Protein AF-A0A832F225-F1 (afdb_monomer_lite)

Secondary structure (DSSP, 8-state):
-HHHHHHHHHHHHT-HHHHHHHHHHHHHTT--HHHHHHHHHHHHHHHHHHHHHHHHHHHHHHHHHHHT---

Sequence (71 aa):
VKELMALAIGINVRCDGCLAYHVHDALEAGASRDEIVETIGVAIMMGGGPSVVYGCEALEALDQFTAAVPA

Structure (mmCIF, N/CA/C/O backbone):
data_AF-A0A832F225-F1
#
_entry.id   AF-A0A832F225-F1
#
loop_
_atom_site.group_PDB
_atom_site.id
_atom_site.type_symbol
_atom_site.label_atom_id
_atom_site.label_alt_id
_atom_site.label_comp_id
_atom_site.label_asym_id
_atom_site.label_entity_id
_atom_site.label_seq_id
_atom_site.pdbx_PDB_ins_code
_atom_site.Cartn_x
_atom_site.Cartn_y
_atom_site.Cartn_z
_atom_site.occupancy
_atom_site.B_iso_or_equiv
_atom_site.auth_seq_id
_atom_site.auth_comp_id
_atom_site.auth_asym_id
_atom_site.auth_atom_id
_atom_site.pdbx_PDB_model_num
ATOM 1 N N . VAL A 1 1 ? -2.891 6.822 9.361 1.00 84.50 1 VAL A N 1
ATOM 2 C CA . VAL A 1 1 ? -2.503 7.905 8.409 1.00 84.50 1 VAL A CA 1
ATOM 3 C C . VAL A 1 1 ? -1.046 7.822 7.953 1.00 84.50 1 VAL A C 1
ATOM 5 O O . VAL A 1 1 ? -0.838 7.779 6.750 1.00 84.50 1 VAL A O 1
ATOM 8 N N . LYS A 1 2 ? -0.038 7.802 8.848 1.00 96.56 2 LYS A N 1
ATOM 9 C CA . LYS A 1 2 ? 1.387 7.783 8.434 1.00 96.56 2 LYS A CA 1
ATOM 10 C C . LYS A 1 2 ? 1.738 6.586 7.541 1.00 96.56 2 LYS A C 1
ATOM 12 O O . LYS A 1 2 ? 2.384 6.782 6.521 1.00 96.56 2 LYS A O 1
ATOM 17 N N . GLU A 1 3 ? 1.223 5.404 7.871 1.00 97.88 3 GLU A N 1
ATOM 18 C CA . GLU A 1 3 ? 1.466 4.183 7.090 1.00 97.88 3 GLU A CA 1
ATOM 19 C C . GLU A 1 3 ? 0.872 4.235 5.679 1.00 97.88 3 GLU A C 1
ATOM 21 O O . GLU A 1 3 ? 1.514 3.803 4.734 1.00 97.88 3 GLU A O 1
ATOM 26 N N . LEU A 1 4 ? -0.290 4.870 5.489 1.00 98.12 4 LEU A N 1
ATOM 27 C CA . LEU A 1 4 ? -0.862 5.074 4.151 1.00 98.12 4 LEU A CA 1
ATOM 28 C C . LEU A 1 4 ? 0.019 6.006 3.300 1.00 98.12 4 LEU A C 1
ATOM 30 O O . LEU A 1 4 ? 0.271 5.742 2.127 1.00 98.12 4 LEU A O 1
ATOM 34 N N . MET A 1 5 ? 0.555 7.076 3.897 1.00 98.25 5 MET A N 1
ATOM 35 C CA . MET A 1 5 ? 1.515 7.947 3.205 1.00 98.25 5 MET A CA 1
ATOM 36 C C . MET A 1 5 ? 2.804 7.194 2.856 1.00 98.25 5 MET A C 1
ATOM 38 O O . MET A 1 5 ? 3.317 7.338 1.747 1.00 98.25 5 MET A O 1
ATOM 42 N N . ALA A 1 6 ? 3.315 6.387 3.788 1.00 97.94 6 ALA A N 1
ATOM 43 C CA . ALA A 1 6 ? 4.512 5.584 3.582 1.00 97.94 6 ALA A CA 1
ATOM 44 C C . ALA A 1 6 ? 4.305 4.519 2.496 1.00 97.94 6 ALA A C 1
ATOM 46 O O . ALA A 1 6 ? 5.176 4.354 1.648 1.00 97.94 6 ALA A O 1
ATOM 47 N N . LEU A 1 7 ? 3.133 3.880 2.449 1.00 98.19 7 LEU A N 1
ATOM 48 C CA . LEU A 1 7 ? 2.748 2.944 1.397 1.00 98.19 7 LEU A CA 1
ATOM 49 C C . LEU A 1 7 ? 2.724 3.617 0.020 1.00 98.19 7 LEU A C 1
ATOM 51 O O . LEU A 1 7 ? 3.348 3.117 -0.914 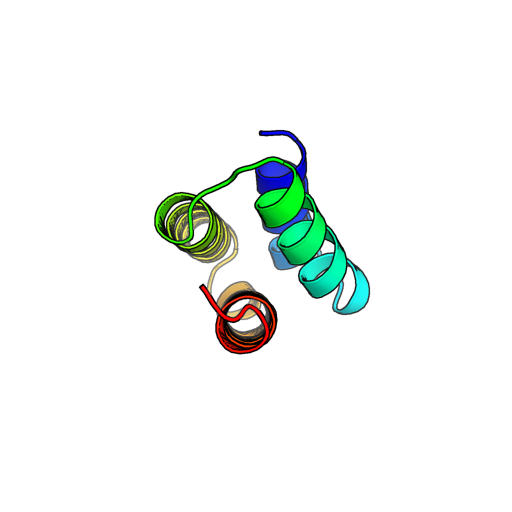1.00 98.19 7 LEU A O 1
ATOM 55 N N . ALA A 1 8 ? 2.066 4.774 -0.106 1.00 98.12 8 ALA A N 1
ATOM 56 C CA . ALA A 1 8 ? 2.028 5.515 -1.367 1.00 98.12 8 ALA A CA 1
ATOM 57 C C . ALA A 1 8 ? 3.437 5.905 -1.847 1.00 98.12 8 ALA A C 1
ATOM 59 O O . ALA A 1 8 ? 3.763 5.766 -3.025 1.00 98.12 8 ALA A O 1
ATOM 60 N N . ILE A 1 9 ? 4.304 6.345 -0.929 1.00 97.75 9 ILE A N 1
ATOM 61 C CA . ILE A 1 9 ? 5.709 6.629 -1.242 1.00 97.75 9 ILE A CA 1
ATOM 62 C C . ILE A 1 9 ? 6.431 5.340 -1.646 1.00 97.75 9 ILE A C 1
ATOM 64 O O . ILE A 1 9 ? 7.126 5.351 -2.656 1.00 97.75 9 ILE A O 1
ATOM 68 N N . GLY A 1 10 ? 6.238 4.242 -0.912 1.00 97.69 10 GLY A N 1
ATOM 69 C CA . GLY A 1 10 ? 6.824 2.925 -1.169 1.00 97.69 10 GLY A CA 1
ATOM 70 C C . GLY A 1 10 ? 6.538 2.409 -2.579 1.00 97.69 10 GLY A C 1
ATOM 71 O O . GLY A 1 10 ? 7.456 1.947 -3.258 1.00 97.69 10 GLY A O 1
ATOM 72 N N . ILE A 1 11 ? 5.298 2.578 -3.047 1.00 98.25 11 ILE A N 1
ATOM 73 C CA . ILE A 1 11 ? 4.876 2.261 -4.419 1.00 98.25 11 ILE A CA 1
ATOM 74 C C . ILE A 1 11 ? 5.659 3.113 -5.424 1.00 98.25 11 ILE A C 1
ATOM 76 O O . ILE A 1 11 ? 6.280 2.589 -6.350 1.00 98.25 11 ILE A O 1
ATOM 80 N N . ASN A 1 12 ? 5.688 4.433 -5.232 1.00 97.75 12 ASN A N 1
ATOM 81 C CA . ASN A 1 12 ? 6.292 5.351 -6.198 1.00 97.75 12 ASN A CA 1
ATOM 82 C C . ASN A 1 12 ? 7.830 5.280 -6.228 1.00 97.75 12 ASN A C 1
ATOM 84 O O . ASN A 1 12 ? 8.430 5.515 -7.281 1.00 97.75 12 ASN A O 1
ATOM 88 N N . VAL A 1 13 ? 8.470 4.951 -5.100 1.00 97.19 13 VAL A N 1
ATOM 89 C CA . VAL A 1 13 ? 9.927 4.737 -4.995 1.00 97.19 13 VAL A CA 1
ATOM 90 C C . VAL A 1 13 ? 10.345 3.298 -5.278 1.00 97.19 13 VAL A C 1
ATOM 92 O O . VAL A 1 13 ? 11.545 3.047 -5.359 1.00 97.19 13 VAL A O 1
ATOM 95 N N . ARG A 1 14 ? 9.381 2.391 -5.500 1.00 95.69 14 ARG A N 1
ATOM 96 C CA . ARG A 1 14 ? 9.614 1.026 -5.988 1.00 95.69 14 ARG A CA 1
ATOM 97 C C . ARG A 1 14 ? 10.414 0.169 -5.007 1.00 95.69 14 ARG A C 1
ATOM 99 O O . ARG A 1 14 ? 11.442 -0.404 -5.355 1.00 95.69 14 ARG A O 1
ATOM 106 N N . CYS A 1 15 ? 9.969 0.160 -3.752 1.00 94.69 15 CYS A N 1
ATOM 107 C CA . CYS A 1 15 ? 10.611 -0.588 -2.674 1.00 94.69 15 CYS A CA 1
ATOM 108 C C . CYS A 1 15 ? 9.768 -1.805 -2.270 1.00 94.69 15 CYS A C 1
ATOM 110 O O . CYS A 1 15 ? 8.894 -1.673 -1.414 1.00 94.69 15 CYS A O 1
ATOM 112 N N . ASP A 1 16 ? 10.078 -2.984 -2.813 1.00 84.31 16 ASP A N 1
ATOM 113 C CA . ASP A 1 16 ? 9.336 -4.239 -2.577 1.00 84.31 16 ASP A CA 1
ATOM 114 C C . ASP A 1 16 ? 9.161 -4.544 -1.080 1.00 84.31 16 ASP A C 1
ATOM 116 O O . ASP A 1 16 ? 8.060 -4.806 -0.596 1.00 84.31 16 ASP A O 1
ATOM 120 N N . GLY A 1 17 ? 10.245 -4.424 -0.303 1.00 86.81 17 GLY A N 1
ATOM 121 C CA . GLY A 1 17 ? 10.220 -4.676 1.141 1.00 86.81 17 GLY A CA 1
ATOM 122 C C . GLY A 1 17 ? 9.388 -3.662 1.935 1.00 86.81 17 GLY A C 1
ATOM 123 O O . GLY A 1 17 ? 8.862 -3.995 2.994 1.00 86.81 17 GLY A O 1
ATOM 124 N N . CYS A 1 18 ? 9.239 -2.437 1.422 1.00 93.75 18 CYS A N 1
ATOM 125 C CA . CYS A 1 18 ? 8.465 -1.388 2.077 1.00 93.75 18 CYS A CA 1
ATOM 126 C C . CYS A 1 18 ? 6.953 -1.608 1.911 1.00 93.75 18 CYS A C 1
ATOM 128 O O . CYS A 1 18 ? 6.187 -1.200 2.781 1.00 93.75 18 CYS A O 1
ATOM 130 N N . LEU A 1 19 ? 6.514 -2.244 0.816 1.00 96.25 19 LEU A N 1
ATOM 131 C CA . LEU A 1 19 ? 5.090 -2.423 0.513 1.00 96.25 19 LEU A CA 1
ATOM 132 C C . LEU A 1 19 ? 4.407 -3.305 1.555 1.00 96.25 19 LEU A C 1
ATOM 134 O O . LEU A 1 19 ? 3.484 -2.857 2.229 1.00 96.25 19 LEU A O 1
ATOM 138 N N . ALA A 1 20 ? 4.899 -4.533 1.733 1.00 95.56 20 ALA A N 1
ATOM 139 C CA . ALA A 1 20 ? 4.319 -5.474 2.686 1.00 95.56 20 ALA A CA 1
ATOM 140 C C . ALA A 1 20 ? 4.373 -4.934 4.124 1.00 95.56 20 ALA A C 1
ATOM 142 O O . ALA A 1 20 ? 3.407 -5.074 4.871 1.00 95.56 20 ALA A O 1
ATOM 143 N N . TYR A 1 21 ? 5.474 -4.268 4.485 1.00 96.56 21 TYR A N 1
ATOM 144 C CA . TYR A 1 21 ? 5.658 -3.682 5.809 1.00 96.56 21 TYR A CA 1
ATOM 145 C C . TYR A 1 21 ? 4.628 -2.578 6.095 1.00 96.56 21 TYR A C 1
ATOM 147 O O . TYR A 1 21 ? 3.912 -2.640 7.090 1.00 96.56 21 TYR A O 1
ATOM 155 N N . HIS A 1 22 ? 4.483 -1.602 5.194 1.00 98.06 22 HIS A N 1
ATOM 156 C CA . HIS A 1 22 ? 3.542 -0.497 5.403 1.00 98.06 22 HIS A CA 1
ATOM 157 C C . HIS A 1 22 ? 2.076 -0.896 5.191 1.00 98.06 22 HIS A C 1
ATOM 159 O O . HIS A 1 22 ? 1.194 -0.251 5.751 1.00 98.06 22 HIS A O 1
ATOM 165 N N . VAL A 1 23 ? 1.787 -1.966 4.442 1.00 97.50 23 VAL A N 1
ATOM 166 C CA . VAL A 1 23 ? 0.441 -2.563 4.403 1.00 97.50 23 VAL A CA 1
ATOM 167 C C . VAL A 1 23 ? 0.093 -3.199 5.750 1.00 97.50 23 VAL A C 1
ATOM 169 O O . VAL A 1 23 ? -0.979 -2.921 6.286 1.00 97.50 23 VAL A O 1
ATOM 172 N N . HIS A 1 24 ? 0.991 -4.012 6.313 1.00 96.50 24 HIS A N 1
ATOM 173 C CA . HIS A 1 24 ? 0.810 -4.615 7.634 1.00 96.50 24 HIS A CA 1
ATOM 174 C C . HIS A 1 24 ? 0.593 -3.546 8.713 1.00 96.50 24 HIS A C 1
ATOM 176 O O . HIS A 1 24 ? -0.411 -3.572 9.423 1.00 96.50 24 HIS A O 1
ATOM 182 N N . ASP A 1 25 ? 1.488 -2.560 8.788 1.00 97.44 25 ASP A N 1
ATOM 183 C CA . ASP A 1 25 ? 1.415 -1.519 9.814 1.00 97.44 25 ASP A CA 1
ATOM 184 C C . ASP A 1 25 ? 0.192 -0.605 9.611 1.00 97.44 25 ASP A C 1
ATOM 186 O O . ASP A 1 25 ? -0.376 -0.103 10.584 1.00 97.44 25 ASP A O 1
ATOM 190 N N . ALA A 1 26 ? -0.275 -0.411 8.370 1.00 97.88 26 ALA A N 1
ATOM 191 C CA . ALA A 1 26 ? -1.532 0.288 8.111 1.00 97.88 26 AL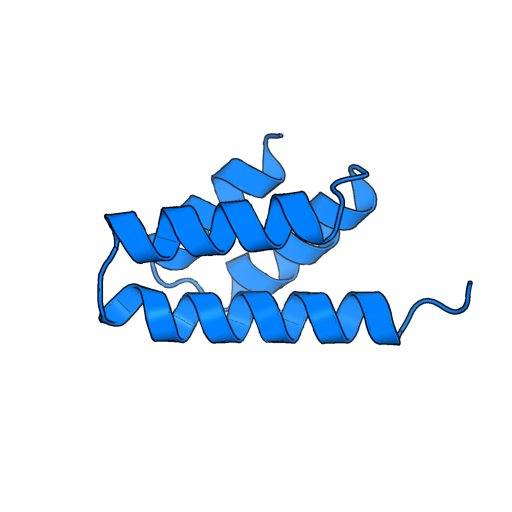A A CA 1
ATOM 192 C C . ALA A 1 26 ? -2.739 -0.471 8.680 1.00 97.88 26 ALA A C 1
ATOM 194 O O . ALA A 1 26 ? -3.597 0.162 9.301 1.00 97.88 26 ALA A O 1
ATOM 195 N N . LEU A 1 27 ? -2.792 -1.796 8.510 1.00 96.69 27 LEU A N 1
ATOM 196 C CA . LEU A 1 27 ? -3.848 -2.642 9.076 1.00 96.69 27 LEU A CA 1
ATOM 197 C C . LEU A 1 27 ? -3.818 -2.630 10.612 1.00 96.69 27 LEU A C 1
ATOM 199 O O . LEU A 1 27 ? -4.854 -2.400 11.233 1.00 96.69 27 LEU A O 1
ATOM 203 N N . GLU A 1 28 ? -2.641 -2.783 11.226 1.00 96.31 28 GLU A N 1
ATOM 204 C CA . GLU A 1 28 ? -2.453 -2.686 12.687 1.00 96.31 28 GLU A CA 1
ATOM 205 C C . GLU A 1 28 ? -2.849 -1.303 13.233 1.00 96.31 28 GLU A C 1
ATOM 207 O O . GLU A 1 28 ? -3.413 -1.177 14.321 1.00 96.31 28 GLU A O 1
ATOM 212 N N . ALA A 1 29 ? -2.619 -0.244 12.452 1.00 96.44 29 ALA A N 1
ATOM 213 C CA . ALA A 1 29 ? -3.066 1.110 12.771 1.00 96.44 29 ALA A CA 1
ATOM 214 C C . ALA A 1 29 ? -4.580 1.332 12.562 1.00 96.44 29 ALA A C 1
ATOM 216 O O . ALA A 1 29 ? -5.059 2.455 12.753 1.00 96.44 29 ALA A O 1
ATOM 217 N N . GLY A 1 30 ? -5.327 0.293 12.175 1.00 95.75 30 GLY A N 1
ATOM 218 C CA . GLY A 1 30 ? -6.776 0.313 11.994 1.00 95.75 30 GLY A CA 1
ATOM 219 C C . GLY A 1 30 ? -7.246 0.868 10.651 1.00 95.75 30 GLY A C 1
ATOM 220 O O . GLY A 1 30 ? -8.416 1.233 10.541 1.00 95.75 30 GLY A O 1
ATOM 221 N N . ALA A 1 31 ? -6.369 0.965 9.646 1.00 97.75 31 ALA A N 1
ATOM 222 C CA . ALA A 1 31 ? -6.794 1.335 8.302 1.00 97.75 31 ALA A CA 1
ATOM 223 C C . ALA A 1 31 ? -7.682 0.235 7.711 1.00 97.75 31 ALA A C 1
ATOM 225 O O . ALA A 1 31 ? -7.368 -0.955 7.763 1.00 97.75 31 ALA A O 1
ATOM 226 N N . SER A 1 32 ? -8.795 0.646 7.122 1.00 96.69 32 SER A N 1
ATOM 227 C CA . SER A 1 32 ? -9.686 -0.247 6.399 1.00 96.69 32 SER A CA 1
ATOM 228 C C . SER A 1 32 ? -9.076 -0.687 5.067 1.00 96.69 32 SER A C 1
ATOM 230 O O . SER A 1 32 ? -8.231 -0.006 4.478 1.00 96.69 32 SER A O 1
ATOM 232 N N . ARG A 1 33 ? -9.562 -1.820 4.546 1.00 96.12 33 ARG A N 1
ATOM 233 C CA . ARG A 1 33 ? -9.197 -2.297 3.205 1.00 96.12 33 ARG A CA 1
ATOM 234 C C . ARG A 1 33 ? -9.439 -1.220 2.144 1.00 96.12 33 ARG A C 1
ATOM 236 O O . ARG A 1 33 ? -8.592 -1.028 1.278 1.00 96.12 33 ARG A O 1
ATOM 243 N N . ASP A 1 34 ? -10.559 -0.506 2.241 1.00 97.62 34 ASP A N 1
ATOM 244 C CA . ASP A 1 34 ? -10.941 0.529 1.279 1.00 97.62 34 ASP A CA 1
ATOM 245 C C . ASP A 1 34 ? -9.967 1.716 1.299 1.00 97.62 34 ASP A C 1
ATOM 247 O O . ASP A 1 34 ? -9.547 2.165 0.236 1.00 97.62 34 ASP A O 1
ATOM 251 N N . GLU A 1 35 ? -9.517 2.165 2.477 1.00 98.25 35 GLU A N 1
ATOM 252 C CA . GLU A 1 35 ? -8.515 3.239 2.596 1.00 98.25 35 GLU A CA 1
ATOM 253 C C . GLU A 1 35 ? -7.155 2.840 2.000 1.00 98.25 35 GLU A C 1
ATOM 255 O O . GLU A 1 35 ? -6.478 3.658 1.367 1.00 98.25 35 GLU A O 1
ATOM 260 N N . ILE A 1 36 ? -6.740 1.581 2.178 1.00 98.19 36 ILE A N 1
ATOM 261 C CA . ILE A 1 36 ? -5.489 1.065 1.602 1.00 98.19 36 ILE A CA 1
ATOM 262 C C . ILE A 1 36 ? -5.609 0.969 0.075 1.00 98.19 36 ILE A C 1
ATOM 264 O O . ILE A 1 36 ? -4.712 1.414 -0.642 1.00 98.19 36 ILE A O 1
ATOM 268 N N . VAL A 1 37 ? -6.729 0.455 -0.440 1.00 98.19 37 VAL A N 1
ATOM 269 C CA . VAL A 1 37 ? -6.989 0.373 -1.887 1.00 98.19 37 VAL A CA 1
ATOM 270 C C . VAL A 1 37 ? -7.067 1.764 -2.520 1.00 98.19 37 VAL A C 1
ATOM 272 O O . VAL A 1 37 ? -6.491 1.980 -3.587 1.00 98.19 37 VAL A O 1
ATOM 275 N N . GLU A 1 38 ? -7.716 2.730 -1.867 1.00 98.56 38 GLU A N 1
ATOM 276 C CA . GLU A 1 38 ? -7.752 4.119 -2.334 1.00 98.56 38 GLU A CA 1
ATOM 277 C C . GLU A 1 38 ? -6.343 4.728 -2.374 1.00 98.56 38 GLU A C 1
ATOM 279 O O . GLU A 1 38 ? -5.959 5.347 -3.368 1.00 98.56 38 GLU A O 1
ATOM 284 N N . THR A 1 39 ? -5.529 4.472 -1.346 1.00 98.38 39 THR A N 1
ATOM 285 C CA . THR A 1 39 ? -4.123 4.901 -1.290 1.00 98.38 39 THR A CA 1
ATOM 286 C C . THR A 1 39 ? -3.309 4.333 -2.456 1.00 98.38 39 THR A C 1
ATOM 288 O O . THR A 1 39 ? -2.582 5.077 -3.120 1.00 98.38 39 THR A O 1
ATOM 291 N N . ILE A 1 40 ? -3.463 3.038 -2.753 1.00 98.31 40 ILE A N 1
ATOM 292 C CA . ILE A 1 40 ? -2.837 2.387 -3.914 1.00 98.31 40 ILE A CA 1
ATOM 293 C C . ILE A 1 40 ? -3.308 3.052 -5.216 1.00 98.31 40 ILE A C 1
ATOM 295 O O . ILE A 1 40 ? -2.492 3.368 -6.083 1.00 98.31 40 ILE A O 1
ATOM 299 N N . GLY A 1 41 ? -4.609 3.324 -5.347 1.00 98.31 41 GLY A N 1
ATOM 300 C CA . GLY A 1 41 ? -5.182 4.003 -6.510 1.00 98.31 41 GLY A CA 1
ATOM 301 C C . GLY A 1 41 ? -4.587 5.395 -6.744 1.00 98.31 41 GLY A C 1
ATOM 302 O O . GLY A 1 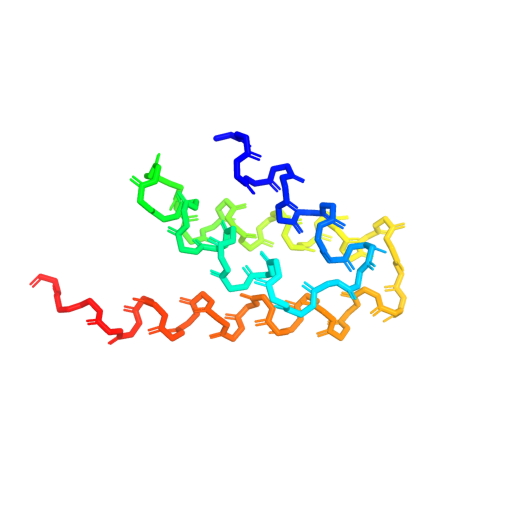41 ? -4.226 5.732 -7.875 1.00 98.31 41 GLY A O 1
ATOM 303 N N . VAL A 1 42 ? -4.413 6.186 -5.682 1.00 98.38 42 VAL A N 1
ATOM 304 C CA . VAL A 1 42 ? -3.756 7.502 -5.748 1.00 98.38 42 VAL A CA 1
ATOM 305 C C . VAL A 1 42 ? -2.280 7.365 -6.130 1.00 98.38 42 VAL A C 1
ATOM 307 O O . VAL A 1 42 ? -1.796 8.116 -6.980 1.00 98.38 42 VAL A O 1
ATOM 310 N N . ALA A 1 43 ? -1.564 6.390 -5.567 1.00 98.31 43 ALA A N 1
ATOM 311 C CA . ALA A 1 43 ? -0.167 6.131 -5.913 1.00 98.31 43 ALA A CA 1
ATOM 312 C C . ALA A 1 43 ? -0.006 5.791 -7.408 1.00 98.31 43 ALA A C 1
ATOM 314 O O . ALA A 1 43 ? 0.835 6.375 -8.096 1.00 98.31 43 ALA A O 1
ATOM 315 N N . ILE A 1 44 ? -0.886 4.939 -7.948 1.00 98.44 44 ILE A N 1
ATOM 316 C CA . ILE A 1 44 ? -0.934 4.598 -9.378 1.00 98.44 44 ILE A CA 1
ATOM 317 C C . ILE A 1 44 ? -1.262 5.828 -10.233 1.00 98.44 44 ILE A C 1
ATOM 319 O O . ILE A 1 44 ? -0.578 6.071 -11.229 1.00 98.44 44 ILE A O 1
ATOM 323 N N . MET A 1 45 ? -2.265 6.627 -9.846 1.00 98.19 45 MET A N 1
ATOM 324 C CA . MET A 1 45 ? -2.635 7.858 -10.558 1.00 98.19 45 MET A CA 1
ATOM 325 C C . MET A 1 45 ? -1.431 8.798 -10.711 1.00 98.19 45 MET A C 1
ATOM 327 O O . MET A 1 45 ? -1.204 9.342 -11.792 1.00 98.19 45 MET A O 1
ATOM 331 N N . MET A 1 46 ? -0.643 8.965 -9.646 1.00 98.00 46 MET A N 1
ATOM 332 C CA . MET A 1 46 ? 0.489 9.895 -9.621 1.00 98.00 46 MET A CA 1
ATOM 333 C C . MET A 1 46 ? 1.783 9.309 -10.193 1.00 98.00 46 MET A C 1
ATOM 335 O O . MET A 1 46 ? 2.646 10.054 -10.656 1.00 98.00 46 MET A O 1
ATOM 339 N N . GLY A 1 47 ? 1.942 7.989 -10.148 1.00 96.38 47 GLY A N 1
ATOM 340 C CA . GLY A 1 47 ? 3.164 7.295 -10.545 1.00 96.38 47 GLY A CA 1
ATOM 341 C C . GLY A 1 47 ? 3.095 6.575 -11.898 1.00 96.38 47 GLY A C 1
ATOM 342 O O . GLY A 1 47 ? 4.113 6.047 -12.358 1.00 96.38 47 GLY A O 1
ATOM 343 N N . GLY A 1 48 ? 1.927 6.556 -12.547 1.00 95.31 48 GLY A N 1
ATOM 344 C CA . GLY A 1 48 ? 1.712 6.022 -13.891 1.00 95.31 48 GLY A CA 1
ATOM 345 C C . GLY A 1 48 ? 1.988 4.520 -14.024 1.00 95.31 48 GLY A C 1
ATOM 346 O O . GLY A 1 48 ? 1.987 3.773 -13.049 1.00 95.31 48 GLY A O 1
ATOM 347 N N . GLY A 1 49 ? 2.262 4.076 -15.256 1.00 96.19 49 GLY A N 1
ATOM 348 C CA . GLY A 1 49 ? 2.459 2.659 -15.598 1.00 96.19 49 GLY A CA 1
ATOM 349 C C . GLY A 1 49 ? 3.424 1.884 -14.685 1.00 96.19 49 GLY A C 1
ATOM 350 O O . GLY A 1 49 ? 3.059 0.797 -14.248 1.00 96.19 49 GLY A O 1
ATOM 351 N N . PRO A 1 50 ? 4.613 2.413 -14.327 1.00 95.00 50 PRO A N 1
ATOM 352 C CA . PRO A 1 50 ? 5.521 1.714 -13.419 1.00 95.00 50 PRO A CA 1
ATOM 353 C C . PRO A 1 50 ? 4.913 1.434 -12.044 1.00 95.00 50 PRO A C 1
ATOM 355 O O . PRO A 1 50 ? 5.178 0.385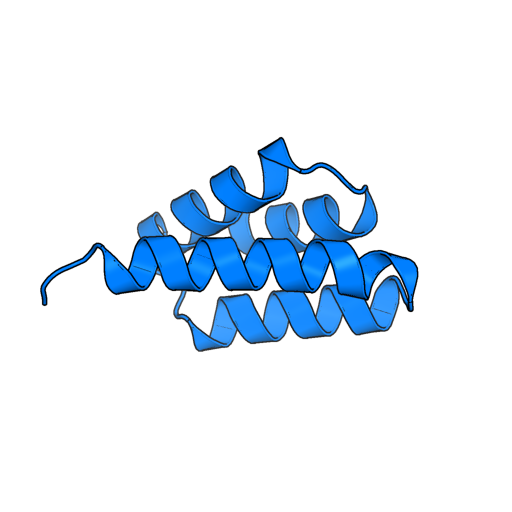 -11.474 1.00 95.00 50 PRO A O 1
ATOM 358 N N . SER A 1 51 ? 4.082 2.342 -11.532 1.00 97.88 51 SER A N 1
ATOM 359 C CA . SER A 1 51 ? 3.471 2.203 -10.205 1.00 97.88 51 SER A CA 1
ATOM 360 C C . SER A 1 51 ? 2.314 1.210 -10.188 1.00 97.88 51 SER A C 1
ATOM 362 O O . SER A 1 51 ? 1.929 0.763 -9.117 1.00 97.88 51 SER A O 1
ATOM 364 N N . VAL A 1 52 ? 1.794 0.807 -11.355 1.00 97.62 52 VAL A N 1
ATOM 365 C CA . VAL A 1 52 ? 0.804 -0.276 -11.454 1.00 97.62 52 VAL A CA 1
ATOM 366 C C . VAL A 1 52 ? 1.389 -1.585 -10.932 1.00 97.62 52 VAL A C 1
ATOM 368 O O . VAL A 1 52 ? 0.720 -2.271 -10.174 1.00 97.62 52 VAL A O 1
ATOM 371 N N . VAL A 1 53 ? 2.642 -1.903 -11.279 1.00 96.19 53 VAL A N 1
ATOM 372 C CA . VAL A 1 53 ? 3.300 -3.153 -10.855 1.00 96.19 53 VAL A CA 1
ATOM 373 C C . VAL A 1 53 ? 3.402 -3.215 -9.329 1.00 96.19 53 VAL A C 1
ATOM 375 O O . VAL A 1 53 ? 2.877 -4.135 -8.713 1.00 96.19 53 VAL A O 1
ATOM 378 N N . TYR A 1 54 ? 3.964 -2.176 -8.712 1.00 97.88 54 TYR A N 1
ATOM 379 C CA . TYR A 1 54 ? 4.111 -2.092 -7.253 1.00 97.88 54 TYR A CA 1
ATOM 380 C C . TYR A 1 54 ? 2.764 -1.919 -6.536 1.00 97.88 54 TYR A C 1
ATOM 382 O O . TYR A 1 54 ? 2.589 -2.372 -5.410 1.00 97.88 54 TYR A O 1
ATOM 390 N N . GLY A 1 55 ? 1.778 -1.295 -7.183 1.00 97.50 55 GLY A N 1
ATOM 391 C CA . GLY A 1 55 ? 0.411 -1.234 -6.673 1.00 97.50 55 GLY A CA 1
ATOM 392 C C . GLY A 1 55 ? -0.262 -2.609 -6.635 1.00 97.50 55 GLY A C 1
ATOM 393 O O . GLY A 1 55 ? -0.962 -2.908 -5.671 1.00 97.50 55 GLY A O 1
ATOM 394 N N . CYS A 1 56 ? -0.021 -3.462 -7.638 1.00 96.88 56 CYS A N 1
ATOM 395 C CA . CYS A 1 56 ? -0.473 -4.854 -7.627 1.00 96.88 56 CYS A CA 1
ATOM 396 C C . CYS A 1 56 ? 0.184 -5.645 -6.491 1.00 96.88 56 CYS A C 1
ATOM 398 O O . CYS A 1 56 ? -0.524 -6.320 -5.755 1.00 96.88 56 CYS A O 1
ATOM 400 N N . GLU A 1 57 ? 1.493 -5.504 -6.286 1.00 96.69 57 GLU A N 1
ATOM 401 C CA . GLU A 1 57 ? 2.200 -6.173 -5.182 1.00 96.69 57 GLU A CA 1
ATOM 402 C C . GLU A 1 57 ? 1.697 -5.717 -3.802 1.00 96.69 57 GLU A C 1
ATOM 404 O O . GLU A 1 57 ? 1.491 -6.535 -2.905 1.00 96.69 57 GLU A O 1
ATOM 409 N N . ALA A 1 58 ? 1.429 -4.419 -3.627 1.00 97.50 58 ALA A N 1
ATOM 410 C CA . ALA A 1 58 ? 0.822 -3.895 -2.404 1.00 97.50 58 ALA A CA 1
ATOM 411 C C . ALA A 1 58 ? -0.591 -4.461 -2.168 1.00 97.50 58 ALA A C 1
ATOM 413 O O . ALA A 1 58 ? -0.953 -4.772 -1.031 1.00 97.50 58 ALA A O 1
ATOM 414 N N . LEU A 1 59 ? -1.384 -4.614 -3.233 1.00 97.44 59 LEU A N 1
ATOM 415 C CA . LEU A 1 59 ? -2.715 -5.216 -3.159 1.00 97.44 59 LEU A CA 1
ATOM 416 C C . LEU A 1 59 ? -2.642 -6.710 -2.812 1.00 97.44 59 LEU A C 1
ATOM 418 O O . LEU A 1 59 ? -3.403 -7.178 -1.971 1.00 97.44 59 LEU A O 1
ATOM 422 N N . GLU A 1 60 ? -1.698 -7.445 -3.398 1.00 96.38 60 GLU A N 1
ATOM 423 C CA . GLU A 1 60 ? -1.454 -8.849 -3.060 1.00 96.38 60 GLU A CA 1
ATOM 424 C C . GLU A 1 60 ? -1.038 -9.011 -1.594 1.00 96.38 60 GLU A C 1
ATOM 426 O O . GLU A 1 60 ? -1.550 -9.895 -0.907 1.00 96.38 60 GLU A O 1
ATOM 431 N N . ALA A 1 61 ? -0.167 -8.135 -1.083 1.00 96.06 61 ALA A N 1
ATOM 432 C CA . ALA A 1 61 ? 0.201 -8.131 0.330 1.00 96.06 61 ALA A CA 1
ATOM 433 C C . ALA A 1 61 ? -1.026 -7.898 1.229 1.00 96.06 61 ALA A C 1
ATOM 435 O O . ALA A 1 61 ? -1.219 -8.612 2.214 1.00 96.06 61 ALA A O 1
ATOM 436 N N . LEU A 1 62 ? -1.894 -6.947 0.871 1.00 96.62 62 LEU A N 1
ATOM 437 C CA . LEU A 1 62 ? -3.136 -6.672 1.601 1.00 96.62 62 LEU A CA 1
ATOM 438 C C . LEU A 1 62 ? -4.057 -7.896 1.636 1.00 96.62 62 LEU A C 1
ATOM 440 O O . LEU A 1 62 ? -4.586 -8.253 2.692 1.00 96.62 62 LEU A O 1
ATOM 444 N N . ASP A 1 6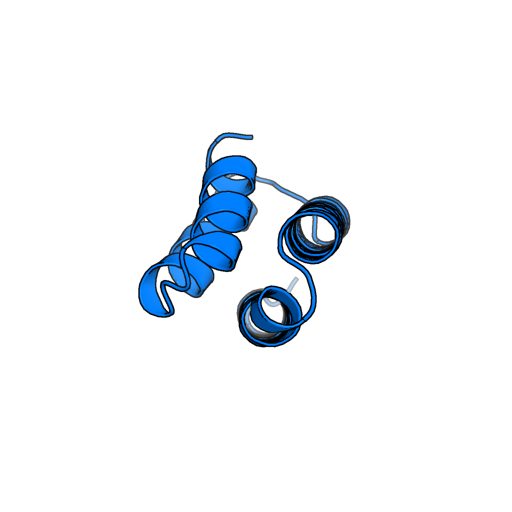3 ? -4.234 -8.557 0.496 1.00 95.88 63 ASP A N 1
ATOM 445 C CA . ASP A 1 63 ? -5.066 -9.752 0.396 1.00 95.88 63 ASP A CA 1
ATOM 446 C C . ASP A 1 63 ? -4.474 -10.914 1.216 1.00 95.88 63 ASP A C 1
ATOM 448 O O . ASP A 1 63 ? -5.218 -11.633 1.881 1.00 95.88 63 ASP A O 1
ATOM 452 N N . GLN A 1 64 ? -3.146 -11.061 1.270 1.00 94.81 64 GLN A N 1
ATOM 453 C CA . GLN A 1 64 ? -2.485 -12.068 2.111 1.00 94.81 64 GLN A CA 1
ATOM 454 C C . GLN A 1 64 ? -2.698 -11.816 3.609 1.00 94.81 64 GLN A C 1
ATOM 456 O O . GLN A 1 64 ? -3.048 -12.744 4.341 1.00 94.81 64 GLN A O 1
ATOM 461 N N . PHE A 1 65 ? -2.526 -10.574 4.074 1.00 94.06 65 PHE A N 1
ATOM 462 C CA . PHE A 1 65 ? -2.728 -10.240 5.486 1.00 94.06 65 PHE A CA 1
ATOM 463 C C . PHE A 1 65 ? -4.193 -10.355 5.910 1.00 94.06 65 PHE A C 1
ATOM 465 O O . PHE A 1 65 ? -4.475 -10.793 7.021 1.00 94.06 65 PHE A O 1
ATOM 472 N N . THR A 1 66 ? -5.134 -10.020 5.026 1.00 89.31 66 THR A N 1
ATOM 473 C CA . THR A 1 66 ? -6.572 -10.101 5.335 1.00 89.31 66 THR A CA 1
ATOM 474 C C . THR A 1 66 ? -7.143 -11.514 5.190 1.00 89.31 66 THR A C 1
ATOM 476 O O . THR A 1 66 ? -8.054 -11.869 5.933 1.00 89.31 66 THR A O 1
ATOM 479 N N . ALA A 1 67 ? -6.586 -12.364 4.319 1.00 80.62 67 ALA A N 1
ATOM 480 C CA . ALA A 1 67 ? -6.941 -13.785 4.239 1.00 80.62 67 ALA A CA 1
ATOM 481 C C . ALA A 1 67 ? -6.394 -14.620 5.415 1.00 80.62 67 ALA A C 1
ATOM 483 O O . ALA A 1 67 ? -6.930 -15.689 5.709 1.00 80.62 67 ALA A O 1
ATOM 484 N N . ALA A 1 68 ? -5.335 -14.152 6.086 1.00 59.25 68 ALA A N 1
ATOM 485 C CA . ALA A 1 68 ? -4.709 -14.829 7.223 1.00 59.25 68 ALA A CA 1
ATOM 486 C C . ALA A 1 68 ? -5.350 -14.510 8.591 1.00 59.25 68 ALA A C 1
ATOM 488 O O . ALA A 1 68 ? -5.002 -15.156 9.581 1.00 59.25 68 ALA A O 1
ATOM 489 N N . VAL A 1 69 ? -6.286 -13.557 8.666 1.00 48.09 69 VAL A N 1
ATOM 490 C CA . VAL A 1 69 ? -7.010 -13.210 9.900 1.00 48.09 69 VAL A CA 1
ATOM 491 C C . VAL A 1 69 ? -8.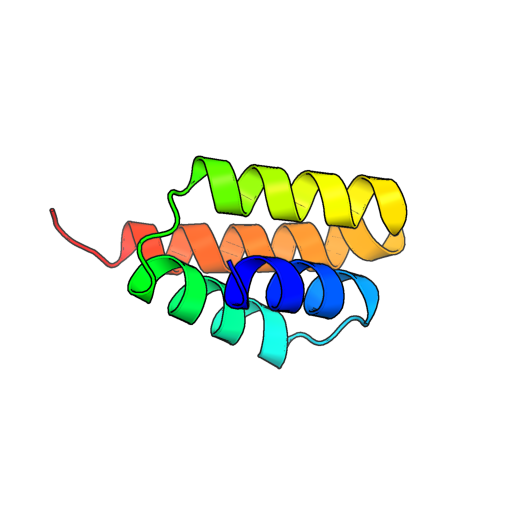354 -13.952 9.925 1.00 48.09 69 VAL A C 1
ATOM 493 O O . VAL A 1 69 ? -9.260 -13.583 9.175 1.00 48.09 69 VAL A O 1
ATOM 496 N N . PRO A 1 70 ? -8.538 -14.998 10.757 1.00 40.56 70 PRO A N 1
ATOM 497 C CA . PRO A 1 70 ? -9.877 -15.486 11.050 1.00 40.56 70 PRO A CA 1
ATOM 498 C C . PRO A 1 70 ? -10.599 -14.419 11.885 1.00 40.56 70 PRO A C 1
ATOM 500 O O . PRO A 1 70 ? -10.025 -13.884 12.834 1.00 40.56 70 PRO A O 1
ATOM 503 N N . ALA A 1 71 ? -11.827 -14.097 11.480 1.00 47.06 71 ALA A N 1
ATOM 504 C CA . ALA A 1 71 ? -12.727 -13.185 12.185 1.00 47.06 71 ALA A CA 1
ATOM 505 C C . ALA A 1 71 ? -12.998 -13.610 13.638 1.00 47.06 71 ALA A C 1
ATOM 507 O O . ALA A 1 71 ? -13.042 -14.837 13.900 1.00 47.06 71 ALA A O 1
#

Foldseek 3Di:
DVLLVQCLVCLLVVPLVSLLVSLVVCVVVVNDPVSSLVSLVVSCVVRPPSSVVVSVSSNVSNCVVVVPDDD

pLDDT: mean 93.51, std 11.55, range [40.56, 98.56]

Radius of gyration: 10.9 Å; chains: 1; bounding box: 23×25×28 Å